Protein AF-A0A3M8A699-F1 (afdb_monomer_lite)

Radius of gyration: 13.57 Å; chains: 1; bounding box: 29×37×37 Å

Foldseek 3Di:
DADAQDAQFEEEEAEPDQVVQQVLVCVRQVQAPEQEQDPDCPSLVVLQVCNVVSNPTRRYYYTYYLVSLVVNVVSLVSCLQTHWYKYYDFPSSCVSRPPDPDGPDTDDPPFQKIWIAGRVGDTDIHGGRDPDDD

Sequence (134 aa):
PELRLELGAPVAVVAASPRAAADAIAGLRPDADLLVLAPGTDAGHRAAAALAAAESAGRTVIVGDADGWAANWALAGSVRDAATIVVRGGGAEYRALVRDRDLPPLLDEGDAQCWIVPPGGQPRRRGWPVARFD

pLDDT: mean 86.57, std 10.66, range [42.66, 97.25]

Secondary structure (DSSP, 8-state):
-B----SSS-EEEEESSHHHHHHHHHHH-TT-EEEE--SSHHHHHHHHHHHHHGGGTS-EEEEE-HHHHHHTHHHHHHHHHHSEEEEESSHHHHHHH---SSPPSPPPTTS-EEEEE-TTPPPEEEE-------

Organism: NCBI:txid2583849

Structure (mmCIF, N/CA/C/O backbone):
data_AF-A0A3M8A699-F1
#
_entry.id   AF-A0A3M8A699-F1
#
loop_
_atom_site.group_PDB
_atom_site.id
_atom_site.type_symbol
_atom_site.label_atom_id
_atom_site.label_alt_id
_atom_site.label_comp_id
_atom_site.label_asym_id
_atom_site.label_entity_id
_atom_site.label_seq_id
_atom_site.pdbx_PDB_ins_code
_atom_site.Cartn_x
_atom_site.Cartn_y
_atom_site.Cartn_z
_atom_site.occupancy
_atom_site.B_iso_or_equiv
_atom_site.auth_seq_id
_atom_site.auth_comp_id
_atom_site.auth_asym_id
_atom_site.auth_atom_id
_atom_site.pdbx_PDB_model_num
ATOM 1 N N . PR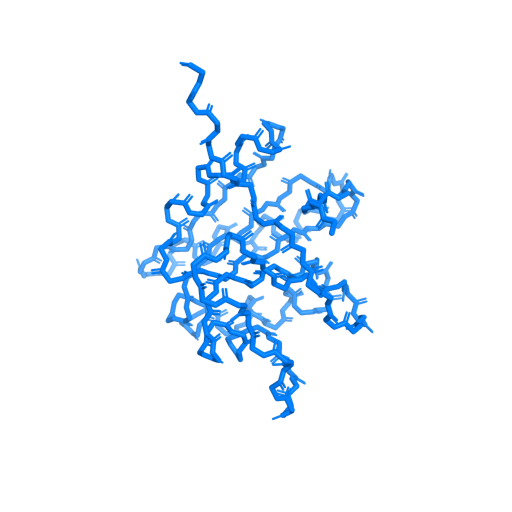O A 1 1 ? -11.705 -2.626 -13.621 1.00 84.38 1 PRO A N 1
ATOM 2 C CA . PRO A 1 1 ? -12.353 -1.619 -12.741 1.00 84.38 1 PRO A CA 1
ATOM 3 C C . PRO A 1 1 ? -11.282 -0.742 -12.084 1.00 84.38 1 PRO A C 1
ATOM 5 O O . PRO A 1 1 ? -10.218 -1.274 -11.774 1.00 84.38 1 PRO A O 1
ATOM 8 N N . GLU A 1 2 ? -11.542 0.554 -11.895 1.00 89.25 2 GLU A N 1
ATOM 9 C CA . GLU A 1 2 ? -10.617 1.482 -11.217 1.00 89.25 2 GLU A CA 1
ATOM 10 C C . GLU A 1 2 ? -10.391 1.089 -9.744 1.00 89.25 2 GLU A C 1
ATOM 12 O O . GLU A 1 2 ? -11.222 0.412 -9.125 1.00 89.25 2 GLU A O 1
ATOM 17 N N . LEU A 1 3 ? -9.235 1.474 -9.198 1.00 90.88 3 LEU A N 1
ATOM 18 C CA . LEU A 1 3 ? -8.887 1.290 -7.795 1.00 90.88 3 LEU A CA 1
ATOM 19 C C . LEU A 1 3 ? -9.830 2.111 -6.912 1.00 90.88 3 LEU A C 1
ATOM 21 O O . LEU A 1 3 ? -10.033 3.301 -7.130 1.00 90.88 3 LEU A O 1
ATOM 25 N N . ARG A 1 4 ? -10.370 1.462 -5.882 1.00 89.00 4 ARG A N 1
ATOM 26 C CA . ARG A 1 4 ? -11.124 2.100 -4.803 1.00 89.00 4 ARG A CA 1
ATOM 27 C C . ARG A 1 4 ? -10.545 1.632 -3.481 1.00 89.00 4 ARG A C 1
ATOM 29 O O . ARG A 1 4 ? -10.296 0.437 -3.319 1.00 89.00 4 ARG A O 1
ATOM 36 N N . LEU A 1 5 ? -10.303 2.580 -2.583 1.00 87.06 5 LEU A N 1
ATOM 37 C CA . LEU A 1 5 ? -9.787 2.328 -1.245 1.00 87.06 5 LEU A CA 1
ATOM 38 C C . LEU A 1 5 ? -10.884 2.654 -0.243 1.00 87.06 5 LEU A C 1
ATOM 40 O O . LEU A 1 5 ? -11.134 3.823 0.053 1.00 87.06 5 LEU A O 1
ATOM 44 N N . GLU A 1 6 ? -11.544 1.608 0.237 1.00 78.88 6 GLU A N 1
ATOM 45 C CA . GLU A 1 6 ? -12.611 1.728 1.223 1.00 78.88 6 GLU A CA 1
ATOM 46 C C . GLU A 1 6 ? -12.071 2.251 2.563 1.00 78.88 6 GLU A C 1
ATOM 48 O O . GLU A 1 6 ? -10.892 2.098 2.897 1.00 78.88 6 GLU A O 1
ATOM 53 N N . LEU A 1 7 ? -12.946 2.893 3.333 1.00 73.31 7 LEU A N 1
ATOM 54 C CA . LEU A 1 7 ? -12.673 3.237 4.726 1.00 73.31 7 LEU A CA 1
ATOM 55 C C . LEU A 1 7 ? -12.776 1.981 5.605 1.00 73.31 7 LEU A C 1
ATOM 57 O O . LEU A 1 7 ? -13.548 1.071 5.310 1.00 73.31 7 LEU A O 1
ATOM 61 N N . GLY A 1 8 ? -12.030 1.956 6.711 1.00 79.38 8 GLY A N 1
ATOM 62 C CA . GLY A 1 8 ? -12.199 0.959 7.779 1.00 79.38 8 GLY A CA 1
ATOM 63 C C . GLY A 1 8 ? -11.040 -0.020 7.973 1.00 79.38 8 GLY A C 1
ATOM 64 O O . GLY A 1 8 ? -10.950 -0.615 9.040 1.00 79.38 8 GLY A O 1
ATOM 65 N N . ALA A 1 9 ? -10.118 -0.137 7.015 1.00 85.44 9 ALA A N 1
ATOM 66 C CA . ALA A 1 9 ? -8.848 -0.837 7.206 1.00 85.44 9 ALA A CA 1
ATOM 67 C C . ALA A 1 9 ? -7.680 0.064 6.772 1.00 85.44 9 ALA A C 1
ATOM 69 O O . ALA A 1 9 ? -7.839 0.845 5.829 1.00 85.44 9 ALA A O 1
ATOM 70 N N . PRO A 1 10 ? -6.505 -0.039 7.416 1.00 92.62 10 PRO A N 1
ATOM 71 C CA . PRO A 1 10 ? -5.288 0.588 6.916 1.00 92.62 10 PRO A CA 1
ATOM 72 C C . PRO A 1 10 ? -4.980 0.122 5.490 1.00 92.62 10 PRO A C 1
ATOM 74 O O . PRO A 1 10 ? -5.350 -0.986 5.089 1.00 92.62 10 PRO A O 1
ATOM 77 N N . VAL A 1 11 ? -4.256 0.941 4.731 1.00 94.75 11 VAL A N 1
ATOM 78 C CA . VAL A 1 11 ? -3.774 0.570 3.395 1.00 94.75 11 VAL A CA 1
ATOM 79 C C . VAL A 1 11 ? -2.252 0.526 3.397 1.00 94.75 11 VAL A C 1
ATOM 81 O O . VAL A 1 11 ? -1.592 1.460 3.847 1.00 94.75 11 VAL A O 1
ATOM 84 N N . ALA A 1 12 ? -1.689 -0.553 2.866 1.00 96.25 12 ALA A N 1
ATOM 85 C CA . ALA A 1 12 ? -0.261 -0.685 2.621 1.00 96.25 12 ALA A CA 1
ATOM 86 C C . ALA A 1 12 ? -0.012 -0.704 1.113 1.00 96.25 12 ALA A C 1
ATOM 88 O O . ALA A 1 12 ? -0.562 -1.537 0.400 1.00 96.25 12 ALA A O 1
ATOM 89 N N . VAL A 1 13 ? 0.811 0.207 0.612 1.00 96.88 13 VAL A N 1
ATOM 90 C CA . VAL A 1 13 ? 1.134 0.333 -0.807 1.00 96.88 13 VAL A CA 1
ATOM 91 C C . VAL A 1 13 ? 2.590 -0.059 -1.021 1.00 96.88 13 VAL A C 1
ATOM 93 O O . VAL A 1 13 ? 3.492 0.491 -0.385 1.00 96.88 13 VAL A O 1
ATOM 96 N N . VAL A 1 14 ? 2.823 -0.990 -1.942 1.00 95.81 14 VAL A N 1
ATOM 97 C CA . VAL A 1 14 ? 4.156 -1.307 -2.453 1.00 95.81 14 VAL A CA 1
ATOM 98 C C . VAL A 1 14 ? 4.294 -0.750 -3.857 1.00 95.81 14 VAL A C 1
ATOM 100 O O . VAL A 1 14 ? 3.493 -1.094 -4.727 1.00 95.81 14 VAL A O 1
ATOM 103 N N . ALA A 1 15 ? 5.295 0.091 -4.093 1.00 94.25 15 ALA A N 1
ATOM 104 C CA . ALA A 1 15 ? 5.567 0.627 -5.416 1.00 94.25 15 ALA A CA 1
ATOM 105 C C . ALA A 1 15 ? 7.055 0.867 -5.659 1.00 94.25 15 ALA A C 1
ATOM 107 O O . ALA A 1 15 ? 7.738 1.376 -4.779 1.00 94.25 15 ALA A O 1
ATOM 108 N N . ALA A 1 16 ? 7.526 0.626 -6.886 1.00 91.06 16 ALA A N 1
ATOM 109 C CA . ALA A 1 16 ? 8.904 0.939 -7.293 1.00 91.06 16 ALA A CA 1
ATOM 110 C C . ALA A 1 16 ? 9.247 2.443 -7.201 1.00 91.06 16 ALA A C 1
ATOM 112 O O . ALA A 1 16 ? 10.407 2.840 -7.204 1.00 91.06 16 ALA A O 1
ATOM 113 N N . SER A 1 17 ? 8.234 3.312 -7.141 1.00 91.88 17 SER A N 1
ATOM 114 C CA . SER A 1 17 ? 8.392 4.753 -6.918 1.00 91.88 17 SER A CA 1
ATOM 115 C C . SER A 1 17 ? 7.433 5.216 -5.817 1.00 91.88 17 SER A C 1
ATOM 117 O O . SER A 1 17 ? 6.344 5.709 -6.123 1.00 91.88 17 SER A O 1
ATOM 119 N N . PRO A 1 18 ? 7.808 5.067 -4.530 1.00 94.00 18 PRO A N 1
ATOM 120 C CA . PRO A 1 18 ? 6.905 5.297 -3.399 1.00 94.00 18 PRO A CA 1
ATOM 121 C C . PRO A 1 18 ? 6.315 6.706 -3.349 1.00 94.00 18 PRO A C 1
ATOM 123 O O . PRO A 1 18 ? 5.138 6.865 -3.054 1.00 94.00 18 PRO A O 1
ATOM 126 N N . ARG A 1 19 ? 7.102 7.737 -3.686 1.00 93.25 19 ARG A N 1
ATOM 127 C CA . ARG A 1 19 ? 6.629 9.134 -3.687 1.00 93.25 19 ARG A CA 1
ATOM 128 C C . ARG A 1 19 ? 5.552 9.377 -4.742 1.00 93.25 19 ARG A C 1
ATOM 130 O O . ARG A 1 19 ? 4.466 9.817 -4.399 1.00 93.25 19 ARG A O 1
ATOM 137 N N . ALA A 1 20 ? 5.813 8.985 -5.989 1.00 92.25 20 ALA A N 1
ATOM 138 C CA . ALA A 1 20 ? 4.824 9.087 -7.062 1.00 92.25 20 ALA A CA 1
ATOM 139 C C . ALA A 1 20 ? 3.559 8.267 -6.755 1.00 92.25 20 ALA A C 1
ATOM 141 O O . ALA A 1 20 ? 2.448 8.675 -7.088 1.00 92.25 20 ALA A O 1
ATOM 142 N N . ALA A 1 21 ? 3.715 7.114 -6.093 1.00 93.56 21 ALA A N 1
ATOM 143 C CA . ALA A 1 21 ? 2.572 6.332 -5.649 1.00 93.56 21 ALA A CA 1
ATOM 144 C C . ALA A 1 21 ? 1.772 7.048 -4.552 1.00 93.56 21 ALA A C 1
ATOM 146 O O . ALA A 1 21 ? 0.547 7.074 -4.624 1.00 93.56 21 ALA A O 1
ATOM 147 N N . ALA A 1 22 ? 2.446 7.660 -3.577 1.00 94.31 22 ALA A N 1
ATOM 148 C CA . ALA A 1 22 ? 1.804 8.446 -2.530 1.00 94.31 22 ALA A CA 1
ATOM 149 C C . ALA A 1 22 ? 1.022 9.635 -3.106 1.00 94.31 22 ALA A C 1
ATOM 151 O O . ALA A 1 22 ? -0.124 9.828 -2.714 1.00 94.31 22 ALA A O 1
ATOM 152 N N . ASP A 1 23 ? 1.579 10.357 -4.083 1.00 94.06 23 ASP A N 1
ATOM 153 C CA . ASP A 1 23 ? 0.898 11.480 -4.744 1.00 94.06 23 ASP A CA 1
ATOM 154 C C . ASP A 1 23 ? -0.386 11.024 -5.458 1.00 94.06 23 ASP A C 1
ATOM 156 O O . ASP A 1 23 ? -1.449 11.632 -5.317 1.00 94.06 23 ASP A O 1
ATOM 160 N N . ALA A 1 24 ? -0.324 9.900 -6.179 1.00 93.25 24 ALA A N 1
ATOM 161 C CA . ALA A 1 24 ? -1.493 9.340 -6.852 1.00 93.25 24 ALA A CA 1
ATOM 162 C C . ALA A 1 24 ? -2.570 8.869 -5.855 1.00 93.25 24 ALA A C 1
ATOM 164 O O . ALA A 1 24 ? -3.765 9.051 -6.099 1.00 93.25 24 ALA A O 1
ATOM 165 N N . ILE A 1 25 ? -2.166 8.295 -4.715 1.00 93.31 25 ILE A N 1
ATOM 166 C CA . ILE A 1 25 ? -3.103 7.917 -3.652 1.00 93.31 25 ILE A CA 1
ATOM 167 C C . ILE A 1 25 ? -3.682 9.146 -2.947 1.00 93.31 25 ILE A C 1
ATOM 169 O O . ILE A 1 25 ? -4.870 9.130 -2.644 1.00 93.31 25 ILE A O 1
ATOM 173 N N . ALA A 1 26 ? -2.914 10.219 -2.750 1.00 92.94 26 ALA A N 1
ATOM 174 C CA . ALA A 1 26 ? -3.422 11.474 -2.194 1.00 92.94 26 ALA A CA 1
ATOM 175 C C . ALA A 1 26 ? -4.552 12.058 -3.055 1.00 92.94 26 ALA A C 1
ATOM 177 O O . ALA A 1 26 ? -5.547 12.544 -2.522 1.00 92.94 26 ALA A O 1
ATOM 178 N N . GLY A 1 27 ? -4.445 11.943 -4.385 1.00 90.81 27 GLY A N 1
ATOM 179 C CA . GLY A 1 27 ? -5.522 12.322 -5.303 1.00 90.81 27 GLY A CA 1
ATOM 180 C C . GLY A 1 27 ? -6.786 11.459 -5.173 1.00 90.81 27 GLY A C 1
ATOM 181 O O . GLY A 1 27 ? -7.891 11.960 -5.361 1.00 90.81 27 GLY A O 1
ATOM 182 N N . LEU A 1 28 ? -6.644 10.174 -4.825 1.00 89.81 28 LEU A N 1
ATOM 183 C CA . LEU A 1 28 ? -7.762 9.236 -4.640 1.00 89.81 28 LEU A CA 1
ATOM 184 C C . LEU A 1 28 ? -8.394 9.318 -3.238 1.00 89.81 28 LEU A C 1
ATOM 186 O O . LEU A 1 28 ? -9.599 9.121 -3.088 1.00 89.81 28 LEU A O 1
ATOM 190 N N . ARG A 1 29 ? -7.576 9.570 -2.213 1.00 88.94 29 ARG A N 1
ATOM 191 C CA . ARG A 1 29 ? -7.944 9.659 -0.794 1.00 88.94 29 ARG A CA 1
ATOM 192 C C . ARG A 1 29 ? -7.319 10.913 -0.168 1.00 88.94 29 ARG A C 1
ATOM 194 O O . ARG A 1 29 ? -6.339 10.802 0.569 1.00 88.94 29 ARG A O 1
ATOM 201 N N . PRO A 1 30 ? -7.887 12.107 -0.418 1.00 88.88 30 PRO A N 1
ATOM 202 C CA . PRO A 1 30 ? -7.388 13.356 0.169 1.00 88.88 30 PRO A CA 1
ATOM 203 C C . PRO A 1 30 ? -7.487 13.396 1.701 1.00 88.88 30 PRO A C 1
ATOM 205 O O . PRO A 1 30 ? -6.851 14.218 2.351 1.00 88.88 30 PRO A O 1
ATOM 208 N N . ASP A 1 31 ? -8.309 12.521 2.281 1.00 88.25 31 ASP A N 1
ATOM 209 C CA . ASP A 1 31 ? -8.497 12.342 3.717 1.00 88.25 31 ASP A CA 1
ATOM 210 C C . ASP A 1 31 ? -7.449 11.419 4.361 1.00 88.25 31 ASP A C 1
ATOM 212 O O . ASP A 1 31 ? -7.447 11.286 5.586 1.00 88.25 31 ASP A O 1
ATOM 216 N N . ALA A 1 32 ? -6.595 10.753 3.581 1.00 90.00 32 ALA A N 1
ATOM 217 C CA . ALA A 1 32 ? -5.646 9.778 4.103 1.00 90.00 32 ALA A CA 1
ATOM 218 C C . ALA A 1 32 ? -4.472 10.417 4.856 1.00 90.00 32 ALA A C 1
ATOM 220 O O . ALA A 1 32 ? -3.867 11.391 4.408 1.00 90.00 32 ALA A O 1
ATOM 221 N N . ASP A 1 33 ? -4.076 9.774 5.952 1.00 92.12 33 ASP A N 1
ATOM 222 C CA . ASP A 1 33 ? -2.823 10.053 6.646 1.00 92.12 33 ASP A CA 1
ATOM 223 C C . ASP A 1 33 ? -1.708 9.239 5.972 1.00 92.12 33 ASP A C 1
ATOM 225 O O . ASP A 1 33 ? -1.502 8.056 6.268 1.00 92.12 33 ASP A O 1
ATOM 229 N N . LEU A 1 34 ? -1.035 9.866 5.002 1.00 93.56 34 LEU A N 1
ATOM 230 C CA . LEU A 1 34 ? -0.005 9.242 4.169 1.00 93.56 34 LEU A CA 1
ATOM 231 C C . LEU A 1 34 ? 1.368 9.233 4.849 1.00 93.56 34 LEU A C 1
ATOM 233 O O . LEU A 1 34 ? 1.912 10.273 5.220 1.00 93.56 34 LEU A O 1
ATOM 237 N N . LEU A 1 35 ? 1.972 8.049 4.930 1.00 95.31 35 LEU A N 1
ATOM 238 C CA . LEU A 1 35 ? 3.323 7.832 5.438 1.00 95.31 35 LEU A CA 1
ATOM 239 C C . LEU A 1 35 ? 4.158 7.115 4.383 1.00 95.31 35 LEU A C 1
ATOM 241 O O . LEU A 1 35 ? 3.839 5.999 3.986 1.00 95.31 35 LEU A O 1
ATOM 245 N N . VAL A 1 36 ? 5.254 7.733 3.949 1.00 95.94 36 VAL A N 1
ATOM 246 C CA . VAL A 1 36 ? 6.200 7.101 3.023 1.00 95.94 36 VAL A CA 1
ATOM 247 C C . VAL A 1 36 ? 7.353 6.500 3.821 1.00 95.94 36 VAL A C 1
ATOM 249 O O . VAL A 1 36 ? 8.029 7.211 4.567 1.00 95.94 36 VAL A O 1
ATOM 252 N N . LEU A 1 37 ? 7.595 5.200 3.655 1.00 94.62 37 LEU A N 1
ATOM 253 C CA . LEU A 1 37 ? 8.773 4.520 4.176 1.00 94.62 37 LEU A CA 1
ATOM 254 C C . LEU A 1 37 ? 10.003 5.082 3.460 1.00 94.62 37 LEU A C 1
ATOM 256 O O . LEU A 1 37 ? 10.220 4.849 2.273 1.00 94.62 37 LEU A O 1
ATOM 260 N N . ALA A 1 38 ? 10.785 5.866 4.192 1.00 82.00 38 ALA A N 1
ATOM 261 C CA . ALA A 1 38 ? 12.099 6.316 3.769 1.00 82.00 38 ALA A CA 1
ATOM 262 C C . ALA A 1 38 ? 13.175 5.383 4.351 1.00 82.00 38 ALA A C 1
ATOM 264 O O . ALA A 1 38 ? 12.930 4.745 5.379 1.00 82.00 38 ALA A O 1
ATOM 265 N N . PRO A 1 39 ? 14.374 5.324 3.749 1.00 75.69 39 PRO A N 1
ATOM 266 C CA . PRO A 1 39 ? 15.506 4.627 4.347 1.00 75.69 39 PRO A CA 1
ATOM 267 C C . PRO A 1 39 ? 15.778 5.102 5.785 1.00 75.69 39 PRO A C 1
ATOM 269 O O . PRO A 1 39 ? 15.762 6.302 6.061 1.00 75.69 39 PRO A O 1
ATOM 272 N N . GLY A 1 40 ? 16.055 4.159 6.689 1.00 73.38 40 GLY A N 1
ATOM 273 C CA . GLY A 1 40 ? 16.276 4.421 8.117 1.00 73.38 40 GLY A CA 1
ATOM 274 C C . GLY A 1 40 ? 15.115 3.974 9.017 1.00 73.38 40 GLY A C 1
ATOM 275 O O . GLY A 1 40 ? 14.056 3.567 8.550 1.00 73.38 40 GLY A O 1
ATOM 276 N N . THR A 1 41 ? 15.325 4.013 10.335 1.00 72.69 41 THR A N 1
ATOM 277 C CA . THR A 1 41 ? 14.406 3.414 11.327 1.00 72.69 41 THR A CA 1
ATOM 278 C C . THR A 1 41 ? 13.240 4.317 11.734 1.00 72.69 41 THR A C 1
ATOM 280 O O . THR A 1 41 ? 12.181 3.820 12.111 1.00 72.69 41 THR A O 1
ATOM 283 N N . ASP A 1 42 ? 13.392 5.639 11.631 1.00 88.00 42 ASP A N 1
ATOM 284 C CA . ASP A 1 42 ? 12.381 6.600 12.091 1.00 88.00 42 ASP A CA 1
ATOM 285 C C . ASP A 1 42 ? 11.054 6.497 11.314 1.00 88.00 42 ASP A C 1
ATOM 287 O O . ASP A 1 42 ? 9.973 6.465 11.908 1.00 88.00 42 ASP A O 1
ATOM 291 N N . ALA A 1 43 ? 11.119 6.380 9.984 1.00 87.69 43 ALA A N 1
ATOM 292 C CA . ALA A 1 43 ? 9.922 6.227 9.153 1.00 87.69 43 ALA A CA 1
ATOM 293 C C . ALA A 1 43 ? 9.165 4.927 9.481 1.00 87.69 43 ALA A C 1
ATOM 295 O O . ALA A 1 43 ? 7.936 4.925 9.559 1.00 87.69 43 ALA A O 1
ATOM 296 N N . GLY A 1 44 ? 9.903 3.845 9.743 1.00 89.94 44 GLY A N 1
ATOM 297 C CA . GLY A 1 44 ? 9.353 2.556 10.155 1.00 89.94 44 GLY A CA 1
ATOM 298 C C . GLY A 1 44 ? 8.624 2.610 11.494 1.00 89.94 44 GLY A C 1
ATOM 299 O O . GLY A 1 44 ? 7.492 2.138 11.601 1.00 89.94 44 GLY A O 1
ATOM 300 N N . HIS A 1 45 ? 9.231 3.235 12.507 1.00 91.75 45 HIS A N 1
ATOM 301 C CA . HIS A 1 45 ? 8.604 3.400 13.822 1.00 91.75 45 HIS A CA 1
ATOM 302 C C . HIS A 1 45 ? 7.329 4.246 13.754 1.00 91.75 45 HIS A C 1
ATOM 304 O O . HIS A 1 45 ? 6.319 3.876 14.355 1.00 91.75 45 HIS A O 1
ATOM 310 N N . ARG A 1 46 ? 7.338 5.344 12.986 1.00 92.56 46 ARG A N 1
ATOM 311 C CA . ARG A 1 46 ? 6.136 6.165 12.775 1.00 92.56 46 ARG A CA 1
ATOM 312 C C . ARG A 1 46 ? 5.027 5.387 12.075 1.00 92.56 46 ARG A C 1
ATOM 314 O O . ARG A 1 46 ? 3.878 5.469 12.497 1.00 92.56 46 ARG A O 1
ATOM 321 N N . ALA A 1 47 ? 5.367 4.600 11.057 1.00 92.88 47 ALA A N 1
ATOM 322 C CA . ALA A 1 47 ? 4.404 3.758 10.355 1.00 92.88 47 ALA A CA 1
ATOM 323 C C . ALA A 1 47 ? 3.814 2.658 11.257 1.00 92.88 47 ALA A C 1
ATOM 325 O O . ALA A 1 47 ? 2.608 2.428 11.220 1.00 92.88 47 ALA A O 1
ATOM 326 N N . ALA A 1 48 ? 4.622 2.033 12.118 1.00 92.19 48 ALA A N 1
ATOM 327 C CA . ALA A 1 48 ? 4.142 1.054 13.095 1.00 92.19 48 ALA A CA 1
ATOM 328 C C . ALA A 1 48 ? 3.210 1.676 14.145 1.00 92.19 48 ALA A C 1
ATOM 330 O O . ALA A 1 48 ? 2.149 1.122 14.428 1.00 92.19 48 ALA A O 1
ATOM 331 N N . ALA A 1 49 ? 3.568 2.846 14.679 1.00 91.50 49 ALA A N 1
ATOM 332 C CA . ALA A 1 49 ? 2.720 3.572 15.621 1.00 91.50 49 ALA A CA 1
ATOM 333 C C . ALA A 1 49 ? 1.384 3.987 14.982 1.00 91.50 49 ALA A C 1
ATOM 335 O O . ALA A 1 49 ? 0.329 3.820 15.591 1.00 91.50 49 ALA A O 1
ATOM 336 N N . ALA A 1 50 ? 1.420 4.474 13.739 1.00 90.75 50 ALA A N 1
ATOM 337 C CA . ALA A 1 50 ? 0.217 4.832 12.999 1.00 90.75 50 ALA A CA 1
ATOM 338 C C . ALA A 1 50 ? -0.672 3.614 12.730 1.00 90.75 50 ALA A C 1
ATOM 340 O O . ALA A 1 50 ? -1.877 3.698 12.935 1.00 90.75 50 ALA A O 1
ATOM 341 N N . LEU A 1 51 ? -0.093 2.473 12.337 1.00 90.69 51 LEU A N 1
ATOM 342 C CA . LEU A 1 51 ? -0.842 1.236 12.119 1.00 90.69 51 LEU A CA 1
ATOM 343 C C . LEU A 1 51 ? -1.554 0.765 13.395 1.00 90.69 51 LEU A C 1
ATOM 345 O O . LEU A 1 51 ? -2.724 0.401 13.329 1.00 90.69 51 LEU A O 1
ATOM 349 N N . ALA A 1 52 ? -0.879 0.821 14.546 1.00 88.12 52 ALA A N 1
ATOM 350 C CA . ALA A 1 52 ? -1.476 0.469 15.834 1.00 88.12 52 ALA A CA 1
ATOM 351 C C . ALA A 1 52 ? -2.622 1.420 16.234 1.00 88.12 52 ALA A C 1
ATOM 353 O O . ALA A 1 52 ? -3.617 0.989 16.804 1.00 88.12 52 ALA A O 1
ATOM 354 N N . ALA A 1 53 ? -2.517 2.712 15.906 1.00 84.19 53 ALA A N 1
ATOM 355 C CA . ALA A 1 53 ? -3.586 3.687 16.145 1.00 84.19 53 ALA A CA 1
ATOM 356 C C . ALA A 1 53 ? -4.746 3.583 15.131 1.00 84.19 53 ALA A C 1
ATOM 358 O O . ALA A 1 53 ? -5.875 3.990 15.418 1.00 84.19 53 ALA A O 1
ATOM 359 N N . ALA A 1 54 ? -4.480 3.046 13.937 1.00 73.25 54 ALA A N 1
ATOM 360 C CA . ALA A 1 54 ? -5.423 3.005 12.824 1.00 73.25 54 ALA A CA 1
ATOM 361 C C . ALA A 1 54 ? -6.646 2.110 13.072 1.00 73.25 54 ALA A C 1
ATOM 363 O O . ALA A 1 54 ? -7.660 2.311 12.395 1.00 73.25 54 ALA A O 1
ATOM 364 N N . GLU A 1 55 ? -6.592 1.214 14.068 1.00 62.28 55 GLU A N 1
ATOM 365 C CA . GLU A 1 55 ? -7.734 0.418 14.556 1.00 62.28 55 GLU A CA 1
ATOM 366 C C . GLU A 1 55 ? -8.961 1.287 14.902 1.00 62.28 55 GLU A C 1
ATOM 368 O O . GLU A 1 55 ? -10.080 0.784 14.944 1.00 62.28 55 GLU A O 1
ATOM 373 N N . SER A 1 56 ? -8.781 2.604 15.089 1.00 55.03 56 SER A N 1
ATOM 374 C CA . SER A 1 56 ? -9.854 3.547 15.431 1.00 55.03 56 SER A CA 1
ATOM 375 C C . SER A 1 56 ? -10.333 4.463 14.289 1.00 55.03 56 SER A C 1
ATOM 377 O O . SER A 1 56 ? -11.355 5.124 14.460 1.00 55.03 56 SER A O 1
ATOM 379 N N . ALA A 1 57 ? -9.632 4.553 13.145 1.00 64.50 57 ALA A N 1
ATOM 380 C CA . ALA A 1 57 ? -9.919 5.599 12.143 1.00 64.50 57 ALA A CA 1
ATOM 381 C C . ALA A 1 57 ? -9.816 5.201 10.656 1.00 64.50 57 ALA A C 1
ATOM 383 O O . ALA A 1 57 ? -10.382 5.908 9.827 1.00 64.50 57 ALA A O 1
ATOM 384 N N . GLY A 1 58 ? -9.124 4.117 10.270 1.00 73.19 58 GLY A N 1
ATOM 385 C CA . GLY A 1 58 ? -9.109 3.634 8.871 1.00 73.19 58 GLY A CA 1
ATOM 386 C C . GLY A 1 58 ? -8.617 4.633 7.800 1.00 73.19 58 GLY A C 1
ATOM 387 O O . GLY A 1 58 ? -8.969 4.501 6.625 1.00 73.19 58 GLY A O 1
ATOM 388 N N . ARG A 1 59 ? -7.840 5.653 8.194 1.00 86.88 59 ARG A N 1
ATOM 389 C CA . ARG A 1 59 ? -7.289 6.707 7.312 1.00 86.88 59 ARG A CA 1
ATOM 390 C C . ARG A 1 59 ? -5.814 6.510 6.968 1.00 86.88 59 ARG A C 1
ATOM 392 O O . ARG A 1 59 ? -5.301 7.174 6.075 1.00 86.88 59 ARG A O 1
ATOM 399 N N . THR A 1 60 ? -5.132 5.604 7.657 1.00 93.44 60 THR A N 1
ATOM 400 C CA . THR A 1 60 ? -3.692 5.396 7.504 1.00 93.44 60 THR A CA 1
ATOM 401 C C . THR A 1 60 ? -3.357 4.714 6.185 1.00 93.44 60 THR A C 1
ATOM 403 O O . THR A 1 60 ? -3.860 3.626 5.890 1.00 93.44 60 THR A O 1
ATOM 406 N N . VAL A 1 61 ? -2.447 5.329 5.431 1.00 95.19 61 VAL A N 1
ATOM 407 C CA . VAL A 1 61 ? -1.868 4.755 4.217 1.00 95.19 61 VAL A CA 1
ATOM 408 C C . VAL A 1 61 ? -0.349 4.770 4.340 1.00 95.19 61 VAL A C 1
ATOM 410 O O . VAL A 1 61 ? 0.264 5.830 4.436 1.00 95.19 61 VAL A O 1
ATOM 413 N N . ILE A 1 62 ? 0.272 3.594 4.313 1.00 96.81 62 ILE A N 1
ATOM 414 C CA . ILE A 1 62 ? 1.730 3.440 4.369 1.00 96.81 62 ILE A CA 1
ATOM 415 C C . ILE A 1 62 ? 2.221 3.048 2.980 1.00 96.81 62 ILE A C 1
ATOM 417 O O . ILE A 1 62 ? 1.729 2.081 2.408 1.00 96.81 62 ILE A O 1
ATOM 421 N N . VAL A 1 63 ? 3.191 3.773 2.435 1.00 97.25 63 VAL A N 1
ATOM 422 C CA . VAL A 1 63 ? 3.712 3.582 1.077 1.00 97.25 63 VAL A CA 1
ATOM 423 C C . VAL A 1 63 ? 5.206 3.296 1.136 1.00 97.25 63 VAL A C 1
ATOM 425 O O . VAL A 1 63 ? 5.952 4.043 1.756 1.00 97.25 63 VAL A O 1
ATOM 428 N N . GLY A 1 64 ? 5.669 2.247 0.470 1.00 96.56 64 GLY A N 1
ATOM 429 C CA . GLY A 1 64 ? 7.089 1.895 0.403 1.00 96.56 64 GLY A CA 1
ATOM 430 C C . GLY A 1 64 ? 7.421 1.126 -0.867 1.00 96.56 64 GLY A C 1
ATOM 431 O O . GLY A 1 64 ? 6.523 0.677 -1.573 1.00 96.56 64 GLY A O 1
ATOM 432 N N . ASP A 1 65 ? 8.701 0.981 -1.172 1.00 94.62 65 ASP A N 1
ATOM 433 C CA . ASP A 1 65 ? 9.187 0.059 -2.200 1.00 94.62 65 ASP A CA 1
ATOM 434 C C . ASP A 1 65 ? 9.521 -1.298 -1.566 1.00 94.62 65 ASP A C 1
ATOM 436 O O . ASP A 1 65 ? 9.355 -1.501 -0.358 1.00 94.62 65 ASP A O 1
ATOM 440 N N . ALA A 1 66 ? 9.950 -2.261 -2.384 1.00 93.69 66 ALA A N 1
ATOM 441 C CA . ALA A 1 66 ? 10.280 -3.596 -1.896 1.00 93.69 66 ALA A CA 1
ATOM 442 C C . ALA A 1 66 ? 11.348 -3.564 -0.783 1.00 93.69 66 ALA A C 1
ATOM 444 O O . ALA A 1 66 ? 11.196 -4.256 0.227 1.00 93.69 66 ALA A O 1
ATOM 445 N N . ASP A 1 67 ? 12.369 -2.717 -0.927 1.00 92.81 67 ASP A N 1
ATOM 446 C CA . ASP A 1 67 ? 13.467 -2.590 0.033 1.00 92.81 67 ASP A CA 1
ATOM 447 C C . ASP A 1 67 ? 13.020 -1.924 1.339 1.00 92.81 67 ASP A C 1
ATOM 449 O O . ASP A 1 67 ? 13.358 -2.395 2.425 1.00 92.81 67 ASP A O 1
ATOM 453 N N . GLY A 1 68 ? 12.202 -0.874 1.266 1.00 94.50 68 GLY A N 1
ATOM 454 C CA . GLY A 1 68 ? 11.630 -0.196 2.424 1.00 94.50 68 GLY A CA 1
ATOM 455 C C . GLY A 1 68 ? 10.744 -1.122 3.255 1.00 94.50 68 GLY A C 1
ATOM 456 O O . GLY A 1 68 ? 10.834 -1.126 4.486 1.00 94.50 68 GLY A O 1
ATOM 457 N N . TRP A 1 69 ? 9.937 -1.965 2.607 1.00 95.12 69 TRP A N 1
ATOM 458 C CA . TRP A 1 69 ? 9.153 -2.989 3.302 1.00 95.12 69 TRP A CA 1
ATOM 459 C C . TRP A 1 69 ? 10.024 -4.117 3.867 1.00 95.12 69 TRP A C 1
ATOM 461 O O . TRP A 1 69 ? 9.774 -4.570 4.985 1.00 95.12 69 TRP A O 1
ATOM 471 N N . ALA A 1 70 ? 11.068 -4.541 3.151 1.00 92.44 70 ALA A N 1
ATOM 472 C CA . ALA A 1 70 ? 12.007 -5.555 3.632 1.00 92.44 70 ALA A CA 1
ATOM 473 C C . ALA A 1 70 ? 12.803 -5.076 4.859 1.00 92.44 70 ALA A C 1
ATOM 475 O O . ALA A 1 70 ? 12.944 -5.819 5.833 1.00 92.44 70 ALA A O 1
ATOM 476 N N . ALA A 1 71 ? 13.258 -3.820 4.856 1.00 93.00 71 ALA A N 1
ATOM 477 C CA . ALA A 1 71 ? 13.942 -3.192 5.986 1.00 93.00 71 ALA A CA 1
ATOM 478 C C . ALA A 1 71 ? 13.045 -3.099 7.234 1.00 93.00 71 ALA A C 1
ATOM 480 O O . ALA A 1 71 ? 13.535 -3.146 8.361 1.00 93.00 71 ALA A O 1
ATOM 481 N N . ASN A 1 72 ? 11.726 -3.027 7.039 1.00 94.19 72 ASN A N 1
ATOM 482 C CA . ASN A 1 72 ? 10.717 -2.933 8.091 1.00 94.19 72 ASN A CA 1
ATOM 483 C C . ASN A 1 72 ? 9.902 -4.234 8.212 1.00 94.19 72 ASN A C 1
ATOM 485 O O . ASN A 1 72 ? 8.673 -4.215 8.277 1.00 94.19 72 ASN A O 1
ATOM 489 N N . TRP A 1 73 ? 10.584 -5.382 8.256 1.00 92.06 73 TRP A N 1
ATOM 490 C CA . TRP A 1 73 ? 9.965 -6.714 8.197 1.00 92.06 73 TRP A CA 1
ATOM 491 C C . TRP A 1 73 ? 8.866 -6.966 9.246 1.00 92.06 73 TRP A C 1
ATOM 493 O O . TRP A 1 73 ? 7.897 -7.668 8.952 1.00 92.06 73 TRP A O 1
ATOM 503 N N . ALA A 1 74 ? 8.997 -6.405 10.455 1.00 92.50 74 ALA A N 1
ATOM 504 C CA . ALA A 1 74 ? 8.002 -6.555 11.518 1.00 92.50 74 ALA A CA 1
ATOM 505 C C . ALA A 1 74 ? 6.705 -5.811 11.168 1.00 92.50 74 ALA A C 1
ATOM 507 O O . ALA A 1 74 ? 5.626 -6.398 11.217 1.00 92.50 74 ALA A O 1
ATOM 508 N N . LEU A 1 75 ? 6.823 -4.564 10.698 1.00 94.44 75 LEU A N 1
ATOM 509 C CA . LEU A 1 75 ? 5.707 -3.784 10.161 1.00 94.44 75 LEU A CA 1
ATOM 510 C C . LEU A 1 75 ? 5.074 -4.486 8.953 1.00 94.44 75 LEU A C 1
ATOM 512 O O . LEU A 1 75 ? 3.853 -4.585 8.869 1.00 94.44 75 LEU A O 1
ATOM 516 N N . ALA A 1 76 ? 5.898 -5.028 8.049 1.00 94.06 76 ALA A N 1
ATOM 517 C CA . ALA A 1 76 ? 5.437 -5.832 6.920 1.00 94.06 76 ALA A CA 1
ATOM 518 C C . ALA A 1 76 ? 4.655 -7.081 7.372 1.00 94.06 76 ALA A C 1
ATOM 520 O O . ALA A 1 76 ? 3.816 -7.586 6.634 1.00 94.06 76 ALA A O 1
ATOM 521 N N . GLY A 1 77 ? 4.942 -7.630 8.555 1.00 92.94 77 GLY A N 1
ATOM 522 C CA . GLY A 1 77 ? 4.125 -8.659 9.200 1.00 92.94 77 GLY A CA 1
ATOM 523 C C .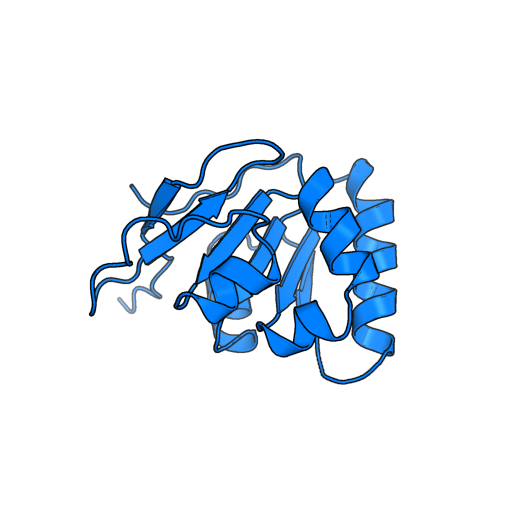 GLY A 1 77 ? 2.748 -8.115 9.570 1.00 92.94 77 GLY A C 1
ATOM 524 O O . GLY A 1 77 ? 1.752 -8.592 9.041 1.00 92.94 77 GLY A O 1
ATOM 525 N N . SER A 1 78 ? 2.705 -7.060 10.384 1.00 92.62 78 SER A N 1
ATOM 526 C CA . SER A 1 78 ? 1.455 -6.464 10.875 1.00 92.62 78 SER A CA 1
ATOM 527 C C . SER A 1 78 ? 0.507 -6.007 9.760 1.00 92.62 78 SER A C 1
ATOM 529 O O . SER A 1 78 ? -0.697 -6.236 9.841 1.00 92.62 78 SER A O 1
ATOM 531 N N . VAL A 1 79 ? 1.019 -5.388 8.689 1.00 93.69 79 VAL A N 1
ATOM 532 C CA . VAL A 1 79 ? 0.157 -4.931 7.581 1.00 93.69 79 VAL A CA 1
ATOM 533 C C . VAL A 1 79 ? -0.451 -6.082 6.785 1.00 93.69 79 VAL A C 1
ATOM 535 O O . VAL A 1 79 ? -1.527 -5.911 6.229 1.00 93.69 79 VAL A O 1
ATOM 538 N N . ARG A 1 80 ? 0.187 -7.258 6.727 1.00 91.44 80 ARG A N 1
ATOM 539 C CA . ARG A 1 80 ? -0.399 -8.422 6.037 1.00 91.44 80 ARG A CA 1
ATOM 540 C C . ARG A 1 80 ? -1.659 -8.920 6.724 1.00 91.44 80 ARG A C 1
ATOM 542 O O . ARG A 1 80 ? -2.572 -9.380 6.045 1.00 91.44 80 ARG A O 1
ATOM 549 N N . ASP A 1 81 ? -1.688 -8.810 8.045 1.00 89.19 81 ASP A N 1
ATOM 550 C CA . ASP A 1 81 ? -2.794 -9.303 8.854 1.00 89.19 81 ASP A CA 1
ATOM 551 C C . ASP A 1 81 ? -3.937 -8.277 8.922 1.00 89.19 81 ASP A C 1
ATOM 553 O O . ASP A 1 81 ? -5.105 -8.659 8.942 1.00 89.19 81 ASP A O 1
ATOM 557 N N . ALA A 1 82 ? -3.613 -6.977 8.916 1.00 89.62 82 ALA A N 1
ATOM 558 C CA . ALA A 1 82 ? -4.577 -5.911 9.202 1.00 89.62 82 ALA A CA 1
ATOM 559 C C . ALA A 1 82 ? -4.944 -5.008 8.009 1.00 89.62 82 ALA A C 1
ATOM 561 O O . ALA A 1 82 ? -6.009 -4.389 8.024 1.00 89.62 82 ALA A O 1
ATOM 562 N N . ALA A 1 83 ? -4.083 -4.877 6.996 1.00 92.69 83 ALA A N 1
ATOM 563 C CA . ALA A 1 83 ? -4.222 -3.853 5.962 1.00 92.69 83 ALA A CA 1
ATOM 564 C C . ALA A 1 83 ? -4.699 -4.413 4.618 1.00 92.69 83 ALA A C 1
ATOM 566 O O . ALA A 1 83 ? -4.400 -5.540 4.227 1.00 92.69 83 ALA A O 1
ATOM 567 N N . THR A 1 84 ? -5.386 -3.567 3.853 1.00 94.31 84 THR A N 1
ATOM 568 C CA . THR A 1 84 ? -5.529 -3.792 2.413 1.00 94.31 84 THR A CA 1
ATOM 569 C C . THR A 1 84 ? -4.196 -3.490 1.741 1.00 94.31 84 THR A C 1
ATOM 571 O O . THR A 1 84 ? -3.684 -2.375 1.845 1.00 94.31 84 THR A O 1
ATOM 574 N N . ILE A 1 85 ? -3.634 -4.462 1.028 1.00 95.31 85 ILE A N 1
ATOM 575 C CA . ILE A 1 85 ? -2.367 -4.300 0.316 1.00 95.31 85 ILE A CA 1
ATOM 576 C C . ILE A 1 85 ? -2.642 -3.885 -1.127 1.00 95.31 85 ILE A C 1
ATOM 578 O O . ILE A 1 85 ? -3.444 -4.500 -1.828 1.00 95.31 85 ILE A O 1
ATOM 582 N N . VAL A 1 86 ? -1.938 -2.864 -1.599 1.00 95.62 86 VAL A N 1
ATOM 583 C CA . VAL A 1 86 ? -1.927 -2.432 -2.993 1.00 95.62 86 VAL A CA 1
ATOM 584 C C . VAL A 1 86 ? -0.518 -2.587 -3.535 1.00 95.62 86 VAL A C 1
ATOM 586 O O . VAL A 1 86 ? 0.438 -2.104 -2.940 1.00 95.62 86 VAL A O 1
ATOM 589 N N . VAL A 1 87 ? -0.379 -3.245 -4.678 1.00 94.00 87 VAL A N 1
ATOM 590 C CA . VAL A 1 87 ? 0.921 -3.494 -5.303 1.00 94.00 87 VAL A CA 1
ATOM 591 C C . VAL A 1 87 ? 0.955 -2.852 -6.681 1.00 94.00 87 VAL A C 1
ATOM 593 O O . VAL A 1 87 ? 0.156 -3.188 -7.560 1.00 94.00 87 VAL A O 1
ATOM 596 N N . ARG A 1 88 ? 1.915 -1.949 -6.871 1.00 91.50 88 ARG A N 1
ATOM 597 C CA . ARG A 1 88 ? 2.251 -1.287 -8.131 1.00 91.50 88 ARG A CA 1
ATOM 598 C C . ARG A 1 88 ? 3.676 -1.620 -8.539 1.00 91.50 88 ARG A C 1
ATOM 600 O O . ARG A 1 88 ? 4.621 -0.968 -8.114 1.00 91.50 88 ARG A O 1
ATOM 607 N N . GLY A 1 89 ? 3.831 -2.607 -9.403 1.00 85.06 89 GLY A N 1
ATOM 608 C CA . GLY A 1 89 ? 5.149 -3.015 -9.865 1.00 85.06 89 GLY A CA 1
ATOM 609 C C . GLY A 1 89 ? 5.140 -4.443 -10.369 1.00 85.06 89 GLY A C 1
ATOM 610 O O . GLY A 1 89 ? 4.103 -4.950 -10.795 1.00 85.06 89 GLY A O 1
ATOM 611 N N . GLY A 1 90 ? 6.307 -5.073 -10.318 1.00 84.50 90 GLY A N 1
ATOM 612 C CA . GLY A 1 90 ? 6.501 -6.446 -10.748 1.00 84.50 90 GLY A CA 1
ATOM 613 C C . GLY A 1 90 ? 6.453 -7.435 -9.585 1.00 84.50 90 GLY A C 1
ATOM 614 O O . GLY A 1 90 ? 5.873 -7.197 -8.524 1.00 84.50 90 GLY A O 1
ATOM 615 N N . GLY A 1 91 ? 7.100 -8.584 -9.784 1.00 85.25 91 GLY A N 1
ATOM 616 C CA . GLY A 1 91 ? 7.136 -9.645 -8.779 1.00 85.25 91 GLY A CA 1
ATOM 617 C C . GLY A 1 91 ? 7.900 -9.292 -7.499 1.00 85.25 91 GLY A C 1
ATOM 618 O O . GLY A 1 91 ? 7.635 -9.907 -6.469 1.00 85.25 91 GLY A O 1
ATOM 619 N N . ALA A 1 92 ? 8.828 -8.330 -7.535 1.00 88.00 92 ALA A N 1
ATOM 620 C CA . ALA A 1 92 ? 9.544 -7.870 -6.344 1.00 88.00 92 ALA A CA 1
ATOM 621 C C . ALA A 1 92 ? 8.601 -7.116 -5.394 1.00 88.00 92 ALA A C 1
ATOM 623 O O . ALA A 1 92 ? 8.467 -7.500 -4.233 1.00 88.00 92 ALA A O 1
ATOM 624 N N . GLU A 1 93 ? 7.868 -6.124 -5.908 1.00 91.12 93 GLU A N 1
ATOM 625 C CA . GLU A 1 93 ? 6.879 -5.370 -5.133 1.00 91.12 93 GLU A CA 1
ATOM 626 C C . GLU A 1 93 ? 5.769 -6.286 -4.613 1.00 91.12 93 GLU A C 1
ATOM 628 O O . GLU A 1 93 ? 5.336 -6.163 -3.468 1.00 91.12 93 GLU A O 1
ATOM 633 N N . TYR A 1 94 ? 5.335 -7.246 -5.433 1.00 90.50 94 TYR A N 1
ATOM 634 C CA . TYR A 1 94 ? 4.312 -8.199 -5.021 1.00 90.50 94 TYR A CA 1
ATOM 635 C C . TYR A 1 94 ? 4.765 -9.052 -3.833 1.00 90.50 94 TYR A C 1
ATOM 637 O O . TYR A 1 94 ? 4.073 -9.124 -2.818 1.00 90.50 94 TYR A O 1
ATOM 645 N N . ARG A 1 95 ? 5.959 -9.648 -3.913 1.00 89.50 95 ARG A N 1
ATOM 646 C CA . ARG A 1 95 ? 6.486 -10.521 -2.852 1.00 89.50 95 ARG A CA 1
ATOM 647 C C . ARG A 1 95 ? 6.909 -9.768 -1.594 1.00 89.50 95 ARG A C 1
ATOM 649 O O . ARG A 1 95 ? 7.001 -10.385 -0.534 1.00 89.50 95 ARG A O 1
ATOM 656 N N . ALA A 1 96 ? 7.145 -8.459 -1.682 1.00 90.88 96 ALA A N 1
ATOM 657 C CA . ALA A 1 96 ? 7.510 -7.650 -0.523 1.00 90.88 96 ALA A CA 1
ATOM 658 C C . ALA A 1 96 ? 6.447 -7.736 0.582 1.00 90.88 96 ALA A C 1
ATOM 660 O O . ALA A 1 96 ? 6.788 -7.884 1.757 1.00 90.88 96 ALA A O 1
ATOM 661 N N . LEU A 1 97 ? 5.159 -7.738 0.215 1.00 89.31 97 LEU A N 1
ATOM 662 C CA . LEU A 1 97 ? 4.053 -7.829 1.170 1.00 89.31 97 LEU A CA 1
ATOM 663 C C . LEU A 1 97 ? 3.143 -9.036 0.979 1.00 89.31 97 LEU A C 1
ATOM 665 O O . LEU A 1 97 ? 2.621 -9.529 1.970 1.00 89.31 97 LEU A O 1
ATOM 669 N N . VAL A 1 98 ? 2.965 -9.581 -0.217 1.00 87.50 98 VAL A N 1
ATOM 670 C CA . VAL A 1 98 ? 2.035 -10.700 -0.396 1.00 87.50 98 VAL A CA 1
ATOM 671 C C . VAL A 1 98 ? 2.763 -12.024 -0.161 1.00 87.50 98 VAL A C 1
ATOM 673 O O . VAL A 1 98 ? 3.729 -12.348 -0.849 1.00 87.50 98 VAL A O 1
ATOM 676 N N . ARG A 1 99 ? 2.313 -12.802 0.834 1.00 78.31 99 ARG A N 1
ATOM 677 C CA . ARG A 1 99 ? 2.853 -14.139 1.151 1.00 78.31 99 ARG A CA 1
ATOM 678 C C . ARG A 1 99 ? 2.201 -15.221 0.291 1.00 78.31 99 ARG A C 1
ATOM 680 O O . ARG A 1 99 ? 1.629 -16.174 0.809 1.00 78.31 99 ARG A O 1
ATOM 687 N N . ASP A 1 100 ? 2.311 -15.061 -1.018 1.00 75.81 100 ASP A N 1
ATOM 688 C CA . ASP A 1 100 ? 1.905 -16.066 -1.993 1.00 75.81 100 ASP A CA 1
ATOM 689 C C . ASP A 1 100 ? 3.137 -16.537 -2.775 1.00 75.81 100 ASP A C 1
ATOM 691 O O . ASP A 1 100 ? 4.007 -15.736 -3.134 1.00 75.81 100 ASP A O 1
ATOM 695 N N . ARG A 1 101 ? 3.249 -17.852 -2.976 1.00 68.00 101 ARG A N 1
ATOM 696 C CA . ARG A 1 101 ? 4.320 -18.445 -3.787 1.00 68.00 101 ARG A CA 1
ATOM 697 C C . ARG A 1 101 ? 4.009 -18.341 -5.272 1.00 68.00 101 ARG A C 1
ATOM 699 O O . ARG A 1 101 ? 4.949 -18.243 -6.065 1.00 68.00 101 ARG A O 1
ATOM 706 N N . ASP A 1 102 ? 2.730 -18.304 -5.620 1.00 73.81 102 ASP A N 1
ATOM 707 C CA . ASP A 1 102 ? 2.289 -18.159 -6.990 1.00 73.81 102 ASP A CA 1
ATOM 708 C C . ASP A 1 102 ? 2.211 -16.672 -7.330 1.00 73.81 102 ASP A C 1
ATOM 710 O O . ASP A 1 102 ? 1.607 -15.853 -6.632 1.00 73.81 102 ASP A O 1
ATOM 714 N N . LEU A 1 103 ? 2.905 -16.291 -8.401 1.00 68.69 103 LEU A N 1
ATOM 715 C CA . LEU A 1 103 ? 2.824 -14.927 -8.894 1.00 68.69 103 LEU A CA 1
ATOM 716 C C . LEU A 1 103 ? 1.459 -14.762 -9.577 1.00 68.69 103 LEU A C 1
ATOM 718 O O . LEU A 1 103 ? 1.144 -15.549 -10.476 1.00 68.69 103 LEU A O 1
ATOM 722 N N . PRO A 1 104 ? 0.651 -13.754 -9.207 1.00 73.81 104 PRO A N 1
ATOM 723 C CA . PRO A 1 104 ? -0.596 -13.500 -9.901 1.00 73.81 104 PRO A CA 1
ATOM 724 C C . PRO A 1 104 ? -0.302 -13.144 -11.363 1.00 73.81 104 PRO A C 1
ATOM 726 O O . PRO A 1 104 ? 0.801 -12.686 -11.684 1.00 73.81 104 PRO A O 1
ATOM 729 N N . PRO A 1 105 ? -1.292 -13.289 -12.259 1.00 76.12 105 PRO A N 1
ATOM 730 C CA . PRO A 1 105 ? -1.135 -12.904 -13.653 1.00 76.12 105 PRO A CA 1
ATOM 731 C C . PRO A 1 105 ? -0.541 -11.492 -13.785 1.00 76.12 105 PRO A C 1
ATOM 733 O O . PRO A 1 105 ? -1.114 -10.543 -13.234 1.00 76.12 105 PRO A O 1
ATOM 736 N N . LEU A 1 106 ? 0.552 -11.360 -1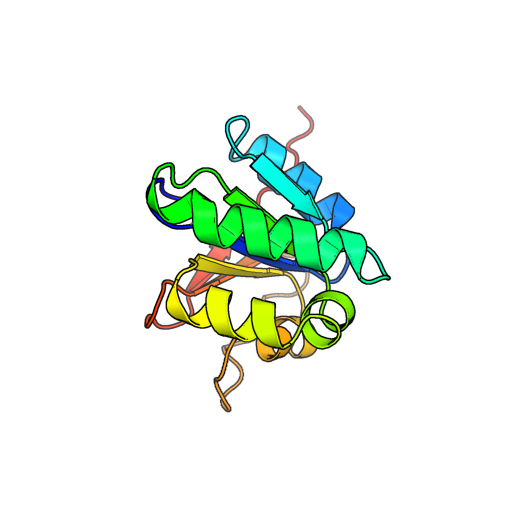4.547 1.00 74.44 106 LEU A N 1
ATOM 737 C CA . LEU A 1 106 ? 1.338 -10.126 -14.726 1.00 74.44 106 LEU A CA 1
ATOM 738 C C . LEU A 1 106 ? 0.478 -8.936 -15.149 1.00 74.44 106 LEU A C 1
ATOM 740 O O . LEU A 1 106 ? -0.353 -9.088 -16.035 1.00 74.44 106 LEU A O 1
ATOM 744 N N . LEU A 1 107 ? 0.681 -7.766 -14.543 1.00 81.62 107 LEU A N 1
ATOM 745 C CA . LEU A 1 107 ? 0.032 -6.533 -15.002 1.00 81.62 107 LEU A CA 1
ATOM 746 C C . LEU A 1 107 ? 0.386 -6.275 -16.471 1.00 81.62 107 LEU A C 1
ATOM 748 O O . LEU A 1 107 ? 1.512 -6.545 -16.888 1.00 81.62 107 LEU A O 1
ATOM 752 N N . ASP A 1 108 ? -0.579 -5.777 -17.236 1.00 77.56 108 ASP A N 1
ATOM 753 C CA . ASP A 1 108 ? -0.380 -5.532 -18.662 1.00 77.56 108 ASP A CA 1
ATOM 754 C C . ASP A 1 108 ? 0.579 -4.335 -18.841 1.00 77.56 108 ASP A C 1
ATOM 756 O O . ASP A 1 108 ? 0.424 -3.296 -18.190 1.00 77.56 108 ASP A O 1
ATOM 760 N N . GLU A 1 109 ? 1.614 -4.485 -19.675 1.00 64.38 109 GLU A N 1
ATOM 761 C CA . GLU A 1 109 ? 2.606 -3.428 -19.910 1.00 64.38 109 GLU A CA 1
ATOM 762 C C . GLU A 1 109 ? 1.949 -2.196 -20.553 1.00 64.38 109 GLU A C 1
ATOM 764 O O . GLU A 1 109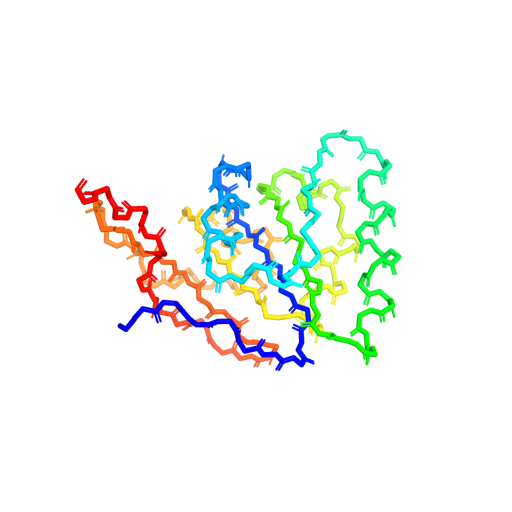 ? 1.199 -2.307 -21.518 1.00 64.38 109 GLU A O 1
ATOM 769 N N . GLY A 1 110 ? 2.238 -1.005 -20.024 1.00 62.81 110 GLY A N 1
ATOM 770 C CA . GLY A 1 110 ? 1.699 0.261 -20.538 1.00 62.81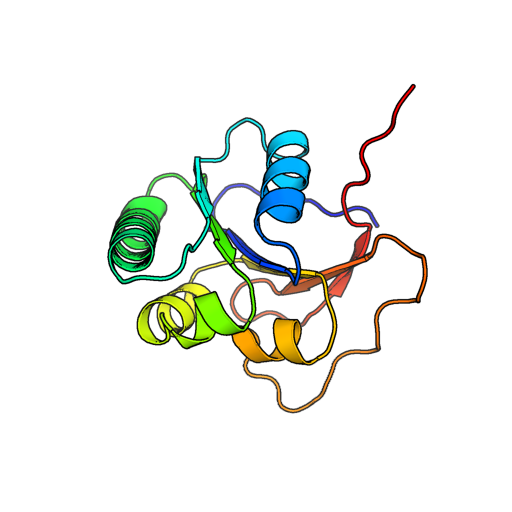 110 GLY A CA 1
ATOM 771 C C . GLY A 1 110 ? 0.351 0.678 -19.944 1.00 62.81 110 GLY A C 1
ATOM 772 O O . GLY A 1 110 ? 0.057 1.873 -19.925 1.00 62.81 110 GLY A O 1
ATOM 773 N N . ASP A 1 111 ? -0.416 -0.248 -19.362 1.00 66.31 111 ASP A N 1
ATOM 774 C CA . ASP A 1 111 ? -1.630 0.107 -18.635 1.00 66.31 111 ASP A CA 1
ATOM 775 C C . ASP A 1 111 ? -1.309 0.491 -17.189 1.00 66.31 111 ASP A C 1
ATOM 777 O O . ASP A 1 111 ? -0.584 -0.183 -16.448 1.00 66.31 111 ASP A O 1
ATOM 781 N N . ALA A 1 112 ? -1.917 1.579 -16.724 1.00 84.88 112 ALA A N 1
ATOM 782 C CA . ALA A 1 112 ? -1.874 1.926 -15.319 1.00 84.88 112 ALA A CA 1
ATOM 783 C C . ALA A 1 112 ? -2.733 0.917 -14.529 1.00 84.88 112 ALA A C 1
ATOM 785 O O . ALA A 1 112 ? -3.910 1.156 -14.295 1.00 84.88 112 ALA A O 1
ATOM 786 N N . GLN A 1 113 ? -2.160 -0.224 -14.126 1.00 90.75 113 GLN A N 1
ATOM 787 C CA . GLN A 1 113 ? -2.820 -1.250 -13.306 1.00 90.75 113 GLN A CA 1
ATOM 788 C C . GLN A 1 113 ? -2.109 -1.513 -11.972 1.00 90.75 113 GLN A C 1
ATOM 790 O O . GLN A 1 113 ? -0.915 -1.274 -11.822 1.00 90.75 113 GLN A O 1
ATOM 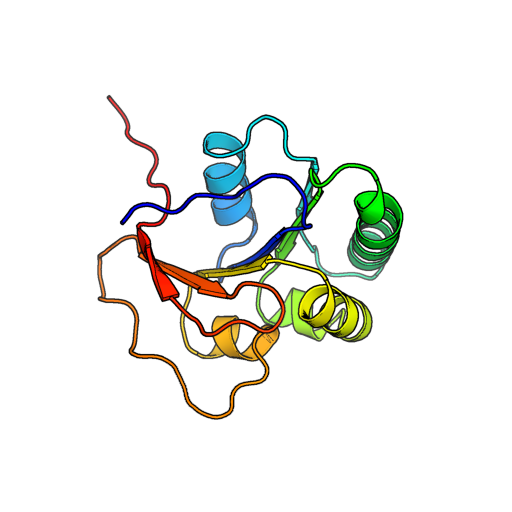795 N N . CYS A 1 114 ? -2.825 -2.029 -10.984 1.00 93.31 114 CYS A N 1
ATOM 796 C CA . CYS A 1 114 ? -2.268 -2.528 -9.732 1.00 93.31 114 CYS A CA 1
ATOM 797 C C . CYS A 1 114 ? -2.952 -3.826 -9.321 1.00 93.31 114 CYS A C 1
ATOM 799 O O . CYS A 1 114 ? -4.058 -4.135 -9.776 1.00 93.31 114 CYS A O 1
ATOM 801 N N . TRP A 1 115 ? -2.336 -4.545 -8.390 1.00 93.56 115 TRP A N 1
ATOM 802 C CA . TRP A 1 115 ? -3.054 -5.541 -7.602 1.00 93.56 115 TRP A CA 1
ATOM 803 C C . TRP A 1 115 ? -3.582 -4.907 -6.318 1.00 93.56 115 TRP A C 1
ATOM 805 O O . TRP A 1 115 ? -2.908 -4.082 -5.708 1.00 93.56 115 TRP A O 1
ATOM 815 N N . ILE A 1 116 ? -4.782 -5.306 -5.908 1.00 94.00 116 ILE A N 1
ATOM 816 C CA . ILE A 1 116 ? -5.324 -5.076 -4.569 1.00 94.00 116 ILE A CA 1
ATOM 817 C C . ILE A 1 116 ? -5.543 -6.430 -3.898 1.00 94.00 116 ILE A C 1
ATOM 819 O O . ILE A 1 116 ? -6.113 -7.339 -4.505 1.00 94.00 116 ILE A O 1
ATOM 823 N N . VAL A 1 117 ? -5.090 -6.562 -2.659 1.00 92.75 117 VAL A N 1
ATOM 824 C CA . VAL A 1 117 ? -5.208 -7.763 -1.835 1.00 92.75 117 VAL A CA 1
ATOM 825 C C . VAL A 1 117 ? -5.882 -7.349 -0.526 1.00 92.75 117 VAL A C 1
ATOM 827 O O . VAL A 1 117 ? -5.254 -6.686 0.299 1.00 92.75 117 VAL A O 1
ATOM 830 N N . PRO A 1 118 ? -7.176 -7.660 -0.339 1.00 90.38 118 PRO A N 1
ATOM 831 C CA . PRO A 1 118 ? -7.839 -7.447 0.944 1.00 90.38 118 PRO A CA 1
ATOM 832 C C . PRO A 1 118 ? -7.174 -8.282 2.053 1.00 90.38 118 PRO A C 1
ATOM 834 O O . PRO A 1 118 ? -6.582 -9.317 1.732 1.00 90.38 118 PRO A O 1
ATOM 837 N N . PRO A 1 119 ? -7.327 -7.916 3.338 1.00 86.88 119 PRO A N 1
ATOM 838 C CA . PRO A 1 119 ? -6.877 -8.755 4.450 1.00 86.88 119 PRO A CA 1
ATOM 839 C C . PRO A 1 119 ? -7.424 -10.186 4.321 1.00 86.88 119 PRO A C 1
ATOM 841 O O . PRO A 1 119 ? -8.632 -10.379 4.172 1.00 86.88 119 PRO A O 1
ATOM 844 N N . GLY A 1 120 ? -6.537 -11.187 4.295 1.00 82.44 120 GLY A N 1
ATOM 845 C CA . GLY A 1 120 ? -6.891 -12.605 4.099 1.00 82.44 120 GLY A CA 1
ATOM 846 C C . GLY A 1 120 ? -7.530 -12.956 2.743 1.00 82.44 120 GLY A C 1
ATOM 847 O O . GLY A 1 120 ? -7.990 -14.081 2.546 1.00 82.44 120 GLY A O 1
ATOM 848 N N . GLY A 1 121 ? -7.597 -12.003 1.811 1.00 86.12 121 GLY A N 1
ATOM 849 C CA . GLY A 1 121 ? -8.240 -12.147 0.512 1.00 86.12 121 GLY A CA 1
ATOM 850 C C . GLY A 1 121 ? -7.276 -12.515 -0.613 1.00 86.12 121 GLY A C 1
ATOM 851 O O . GLY A 1 121 ? -6.058 -12.461 -0.482 1.00 86.12 121 GLY A O 1
ATOM 852 N N . GLN A 1 122 ? -7.851 -12.857 -1.766 1.00 87.75 122 GLN A N 1
ATOM 853 C CA . GLN A 1 122 ? -7.094 -13.130 -2.987 1.00 87.75 122 GLN A CA 1
ATOM 854 C C . GLN A 1 122 ? -6.787 -11.838 -3.766 1.00 87.75 122 GLN A C 1
ATOM 856 O O . GLN A 1 122 ? -7.638 -10.935 -3.792 1.00 87.75 122 GLN A O 1
ATOM 861 N N . PRO A 1 123 ? -5.629 -11.751 -4.449 1.00 90.81 123 PRO A N 1
ATOM 862 C CA . PRO A 1 123 ? -5.268 -10.609 -5.282 1.00 90.81 123 PRO A CA 1
ATOM 863 C C . PRO A 1 123 ? -6.254 -10.371 -6.421 1.00 90.81 123 PRO A C 1
ATOM 865 O O . PRO A 1 123 ? -6.733 -11.297 -7.076 1.00 90.81 123 PRO A O 1
ATOM 868 N N . ARG A 1 124 ? -6.531 -9.099 -6.710 1.00 91.56 124 ARG A N 1
ATOM 869 C CA . ARG A 1 124 ? -7.391 -8.682 -7.824 1.00 91.56 124 ARG A CA 1
ATOM 870 C C . ARG A 1 124 ? -6.732 -7.547 -8.592 1.00 91.56 124 ARG A C 1
ATOM 872 O O . ARG A 1 124 ? -6.221 -6.616 -7.981 1.00 91.56 124 ARG A O 1
ATOM 879 N N . ARG A 1 125 ? -6.802 -7.565 -9.925 1.00 91.69 125 ARG A N 1
ATOM 880 C CA . ARG A 1 125 ? -6.343 -6.429 -10.743 1.00 91.69 125 ARG A CA 1
ATOM 881 C C . ARG A 1 125 ? -7.303 -5.242 -10.643 1.00 91.69 125 ARG A C 1
ATOM 883 O O . ARG A 1 125 ? -8.528 -5.419 -10.630 1.00 91.69 125 ARG A O 1
ATOM 890 N N . ARG A 1 126 ? -6.759 -4.030 -10.602 1.00 93.19 126 ARG A N 1
ATOM 891 C CA . ARG A 1 126 ? -7.481 -2.750 -10.665 1.00 93.19 126 ARG A CA 1
ATOM 892 C C . ARG A 1 126 ? -6.730 -1.768 -11.556 1.00 93.19 126 ARG A C 1
ATOM 894 O O . ARG A 1 126 ? -5.527 -1.905 -11.729 1.00 93.19 126 ARG A O 1
ATOM 901 N N . GLY A 1 127 ? -7.438 -0.786 -12.104 1.00 92.94 127 GLY A N 1
ATOM 902 C CA . GLY A 1 127 ? -6.820 0.369 -12.751 1.00 92.94 127 GLY A CA 1
ATOM 903 C C . GLY A 1 127 ? -6.224 1.292 -11.692 1.00 92.94 127 GLY A C 1
ATOM 904 O O . GLY A 1 127 ? -6.905 1.646 -10.734 1.00 92.94 127 GLY A O 1
ATOM 905 N N . TRP A 1 128 ? -4.960 1.647 -11.839 1.00 92.12 128 TRP A N 1
ATOM 906 C CA . TRP A 1 128 ? -4.266 2.601 -10.991 1.00 92.12 128 TRP A CA 1
ATOM 907 C C . TRP A 1 128 ? -4.724 4.030 -11.301 1.00 92.12 128 TRP A C 1
ATOM 909 O O . TRP A 1 128 ? -4.921 4.346 -12.477 1.00 92.12 128 TRP A O 1
ATOM 919 N N . PRO A 1 129 ? -4.872 4.903 -10.289 1.00 86.31 129 PRO A N 1
ATOM 920 C CA . PRO A 1 129 ? -5.154 6.312 -10.518 1.00 86.31 129 PRO A CA 1
ATOM 921 C C . PRO A 1 129 ? -4.054 6.944 -11.376 1.00 86.31 129 PRO A C 1
ATOM 923 O O . PRO A 1 129 ? -2.899 7.062 -10.965 1.00 86.31 129 PRO A O 1
ATOM 926 N N . VAL A 1 130 ? -4.422 7.345 -12.588 1.00 76.44 130 VAL A N 1
ATOM 927 C CA . VAL A 1 130 ? -3.611 8.222 -13.430 1.00 76.44 130 VAL A CA 1
ATOM 928 C C . VAL A 1 130 ? -4.060 9.651 -13.188 1.00 76.44 130 VAL A C 1
ATOM 930 O O . VAL A 1 130 ? -5.261 9.921 -13.144 1.00 76.44 130 VAL A O 1
ATOM 933 N N . ALA A 1 131 ? -3.106 10.566 -13.024 1.00 62.69 131 ALA A N 1
ATOM 934 C CA . ALA A 1 131 ? -3.418 11.986 -13.063 1.00 62.69 131 ALA A CA 1
ATOM 935 C C . ALA A 1 131 ? -4.020 12.288 -14.443 1.00 62.69 131 ALA A C 1
ATOM 937 O O . ALA A 1 131 ? -3.344 12.139 -15.463 1.00 62.69 131 ALA A O 1
ATOM 938 N N . ARG A 1 132 ? -5.309 12.639 -14.484 1.00 53.84 132 ARG A N 1
ATOM 939 C CA . ARG A 1 132 ? -5.921 13.212 -15.682 1.00 53.84 132 ARG A CA 1
ATOM 940 C C . ARG A 1 132 ? -5.504 14.680 -15.695 1.00 53.84 132 ARG A C 1
ATOM 942 O O . ARG A 1 132 ? -5.878 15.427 -14.797 1.00 53.84 132 ARG A O 1
ATOM 949 N N . PHE A 1 133 ? -4.639 15.045 -16.633 1.00 45.12 133 PHE A N 1
ATOM 950 C CA . PHE A 1 133 ? -4.410 16.444 -16.966 1.00 45.12 133 PHE A CA 1
ATOM 951 C C . PHE A 1 133 ? -5.485 16.803 -17.993 1.00 45.12 133 PHE A C 1
ATOM 953 O O . PHE A 1 133 ? -5.460 16.253 -19.095 1.00 45.12 133 PHE A O 1
ATOM 960 N N . ASP A 1 134 ? -6.459 17.612 -17.577 1.00 42.66 134 ASP A N 1
ATOM 961 C CA . ASP A 1 134 ? -7.446 18.228 -18.475 1.00 42.66 134 ASP A CA 1
ATOM 962 C C . ASP A 1 134 ? -6.796 19.324 -19.337 1.00 42.66 134 ASP A C 1
ATOM 964 O O . ASP A 1 134 ? -5.864 20.003 -18.835 1.00 42.66 134 ASP A O 1
#